Protein AF-A0A6J4PI51-F1 (afdb_monomer_lite)

Sequence (178 aa):
MARLSSYVGDYAALYEYEEKFLESIEPTSKLRASFAKELSQFPIDGYQPESPLKTIASIAGSQQVIMINEEHRTPFHRSFTKRLLPILYKKGFRYLALESLNETDTELNSRKYPLQKSGTYSADPVFGDLIRTALKIGFKVVPYDSGDPNCQPKLDNPMFCPNERERGQAQNIYDRIL

Secondary structure (DSSP, 8-state):
---EE-SSS-HHHHHHHHHHHHHHHS---THHHHHTTGGGS-TTTT--EE-HHHHHHHHGGG-S-------TT-HHHHHHHHHHHHHHHHTT--EEEETTB-TT-TTHHHH-S--GGGBTTTTSHHHHHHHHHHHHHTPEEEE-----TT---BTTBTTHHHHHHHHHHHHHHHHHH-

pLDDT: mean 83.45, std 17.83, range [37.28, 98.75]

Structure (mmCIF, N/CA/C/O backbone):
data_AF-A0A6J4PI51-F1
#
_entry.id   AF-A0A6J4PI51-F1
#
loop_
_atom_site.group_PDB
_atom_site.id
_atom_site.type_symbol
_atom_site.label_atom_id
_atom_site.label_alt_id
_atom_site.label_comp_id
_atom_site.label_asym_id
_atom_site.label_entity_id
_atom_site.label_seq_id
_atom_site.pdbx_PDB_ins_code
_atom_site.Cartn_x
_atom_site.Cartn_y
_atom_site.Cartn_z
_atom_site.occupancy
_atom_site.B_iso_or_equiv
_atom_site.auth_seq_id
_atom_site.auth_comp_id
_atom_site.auth_asym_id
_atom_site.auth_atom_id
_atom_site.pdbx_PDB_model_num
ATOM 1 N N . MET A 1 1 ? -26.851 8.009 14.618 1.00 42.38 1 MET A N 1
ATOM 2 C CA . MET A 1 1 ? -25.614 8.644 15.120 1.00 42.38 1 MET A CA 1
ATOM 3 C C . MET A 1 1 ? -24.565 8.506 14.027 1.00 42.38 1 MET A C 1
ATOM 5 O O . MET A 1 1 ? -24.238 7.377 13.680 1.00 42.38 1 MET A O 1
ATOM 9 N N . ALA A 1 2 ? -24.155 9.609 13.399 1.00 37.28 2 ALA A N 1
ATOM 10 C CA . ALA A 1 2 ? -23.191 9.594 12.300 1.00 37.28 2 ALA A CA 1
ATOM 11 C C . ALA A 1 2 ? -21.759 9.579 12.866 1.00 37.28 2 ALA A C 1
ATOM 13 O O . ALA A 1 2 ? -21.500 10.179 13.908 1.00 37.28 2 ALA A O 1
ATOM 14 N N . ARG A 1 3 ? -20.852 8.828 12.235 1.00 40.88 3 ARG A N 1
ATOM 15 C CA . ARG A 1 3 ? -19.474 8.608 12.705 1.00 40.88 3 ARG A CA 1
ATOM 16 C C . ARG A 1 3 ? -18.501 9.191 11.690 1.00 40.88 3 ARG A C 1
ATOM 18 O O . ARG A 1 3 ? -18.620 8.899 10.503 1.00 40.88 3 ARG A O 1
ATOM 25 N N . LEU A 1 4 ? -17.552 9.996 12.160 1.00 39.56 4 LEU A N 1
ATOM 26 C CA . LEU A 1 4 ? -16.494 10.582 11.342 1.00 39.56 4 LEU A CA 1
ATOM 27 C C . LEU A 1 4 ? -15.220 9.749 11.532 1.00 39.56 4 LEU A C 1
ATOM 29 O O . LEU A 1 4 ? -14.802 9.504 12.663 1.00 39.56 4 LEU A O 1
ATOM 33 N N . SER A 1 5 ? -14.617 9.287 10.437 1.00 45.62 5 SER A N 1
ATOM 34 C CA . SER A 1 5 ? -13.365 8.520 10.477 1.00 45.62 5 SER A CA 1
ATOM 35 C C . SER A 1 5 ? -12.191 9.459 10.236 1.00 45.62 5 SER A C 1
ATOM 37 O O . SER A 1 5 ? -12.096 10.045 9.163 1.00 45.62 5 SER A O 1
ATOM 39 N N . SER A 1 6 ? -11.303 9.594 11.219 1.00 44.78 6 SER A N 1
ATOM 40 C CA . SER A 1 6 ? -10.146 10.489 11.143 1.00 44.78 6 SER A CA 1
ATOM 41 C C . SER A 1 6 ? -8.840 9.763 11.316 1.00 44.78 6 SER A C 1
ATOM 43 O O . SER A 1 6 ? -8.683 8.981 12.246 1.00 44.78 6 SER A O 1
ATOM 45 N N . TYR A 1 7 ? -7.878 10.082 10.459 1.00 50.47 7 TYR A N 1
ATOM 46 C CA . TYR A 1 7 ? -6.515 9.566 10.527 1.00 50.47 7 TYR A CA 1
ATOM 47 C C . TYR A 1 7 ? -5.634 10.315 11.530 1.00 50.47 7 TYR A C 1
ATOM 49 O O . TYR A 1 7 ? -4.546 9.839 11.857 1.00 50.47 7 TYR A O 1
ATOM 57 N N . VAL A 1 8 ? -6.124 11.428 12.080 1.00 49.62 8 VAL A N 1
ATOM 58 C CA . VAL A 1 8 ? -5.503 12.099 13.215 1.00 49.62 8 VAL A CA 1
ATOM 59 C C . VAL A 1 8 ? -6.312 11.723 14.442 1.00 49.62 8 VAL A C 1
ATOM 61 O O . VAL A 1 8 ? -7.436 12.176 14.628 1.00 49.62 8 VAL A O 1
ATOM 64 N N . GLY A 1 9 ? -5.762 10.814 15.247 1.00 43.41 9 GLY A N 1
ATOM 65 C CA . GLY A 1 9 ? -6.463 10.173 16.367 1.00 43.41 9 GLY A CA 1
ATOM 66 C C . GLY A 1 9 ? -6.940 11.117 17.475 1.00 43.41 9 GLY A C 1
ATOM 67 O O . GLY A 1 9 ? -7.532 10.641 18.437 1.00 43.41 9 GLY A O 1
ATOM 68 N N . ASP A 1 10 ? -6.692 12.413 17.332 1.00 55.28 10 ASP A N 1
ATOM 69 C CA . ASP A 1 10 ? -7.160 13.460 18.214 1.00 55.28 10 ASP A CA 1
ATOM 70 C C . ASP A 1 10 ? -7.295 14.754 17.396 1.00 55.28 10 ASP A C 1
ATOM 72 O O . ASP A 1 10 ? -6.329 15.488 17.205 1.00 55.28 10 ASP A O 1
ATOM 76 N N . TYR A 1 11 ? -8.480 14.997 16.824 1.00 52.47 11 TYR A N 1
ATOM 77 C CA . TYR A 1 11 ? -8.759 16.271 16.156 1.00 52.47 11 TYR A CA 1
ATOM 78 C C . TYR A 1 11 ? -8.686 17.436 17.130 1.00 52.47 11 TYR A C 1
ATOM 80 O O . TYR A 1 11 ? -8.308 18.512 16.702 1.00 52.47 11 TYR A O 1
ATOM 88 N N . ALA A 1 12 ? -9.010 17.236 18.411 1.00 49.28 12 ALA A N 1
ATOM 89 C CA . ALA A 1 12 ? -8.851 18.294 19.394 1.00 49.28 12 ALA A CA 1
ATOM 90 C C . ALA A 1 12 ? -7.369 18.640 19.535 1.00 49.28 12 ALA A C 1
ATOM 92 O O . ALA A 1 12 ? -7.049 19.810 19.481 1.00 49.28 12 ALA A O 1
ATOM 93 N N . ALA A 1 13 ? -6.459 17.663 19.564 1.00 50.88 13 ALA A N 1
ATOM 94 C CA . ALA A 1 13 ? -5.020 17.928 19.547 1.00 50.88 13 ALA A CA 1
ATOM 95 C C . ALA A 1 13 ? -4.489 18.413 18.188 1.00 50.88 13 ALA A C 1
ATOM 97 O O . ALA A 1 13 ? -3.511 19.150 18.171 1.00 50.88 13 ALA A O 1
ATOM 98 N N . LEU A 1 14 ? -5.080 18.020 17.050 1.00 47.81 14 LEU A N 1
ATOM 99 C CA . LEU A 1 14 ? -4.693 18.559 15.739 1.00 47.81 14 LEU A CA 1
ATOM 100 C C . LEU A 1 14 ? -5.130 20.011 15.603 1.00 47.81 14 LEU A C 1
ATOM 102 O O . LEU A 1 14 ? -4.336 20.815 15.152 1.00 47.81 14 LEU A O 1
ATOM 106 N N . TYR A 1 15 ? -6.354 20.336 16.009 1.00 56.25 15 TYR A N 1
ATOM 107 C CA . TYR A 1 15 ? -6.845 21.702 16.055 1.00 56.25 15 TYR A CA 1
ATOM 108 C C . TYR A 1 15 ? -6.180 22.485 17.174 1.00 56.25 15 TYR A C 1
ATOM 110 O O . TYR A 1 15 ? -5.928 23.645 16.969 1.00 56.25 15 TYR A O 1
ATOM 118 N N . GLU A 1 16 ? -5.799 21.895 18.306 1.00 53.22 16 GLU A N 1
ATOM 119 C CA . GLU A 1 16 ? -4.997 22.567 19.335 1.00 53.22 16 GLU A CA 1
ATOM 120 C C . GLU A 1 16 ? -3.562 22.782 18.840 1.00 53.22 16 GLU A C 1
ATOM 122 O O . GLU A 1 16 ? -2.939 23.782 19.166 1.00 53.22 16 GLU A O 1
ATOM 127 N N . TYR A 1 17 ? -3.021 21.868 18.030 1.00 52.19 17 TYR A N 1
ATOM 128 C CA . TYR A 1 17 ? -1.734 22.039 17.363 1.00 52.19 17 TYR A CA 1
ATOM 129 C C . TYR A 1 17 ? -1.822 23.069 16.243 1.00 52.19 17 TYR A C 1
ATOM 131 O O . TYR A 1 17 ? -0.934 23.895 16.148 1.00 52.19 17 TYR A O 1
ATOM 139 N N . GLU A 1 18 ? -2.871 23.047 15.424 1.00 54.59 18 GLU A N 1
ATOM 140 C CA . GLU A 1 18 ? -3.156 24.026 14.379 1.00 54.59 18 GLU A CA 1
ATOM 141 C C . GLU A 1 18 ? -3.475 25.382 15.006 1.00 54.59 18 GLU A C 1
ATOM 143 O O . GLU A 1 18 ? -2.971 26.379 14.529 1.00 54.59 18 GLU A O 1
ATOM 148 N N . GLU A 1 19 ? -4.190 25.443 16.127 1.00 54.66 19 GLU A N 1
ATOM 149 C CA . GLU A 1 19 ? -4.425 26.657 16.906 1.00 54.66 19 GLU A CA 1
ATOM 150 C C . GLU A 1 19 ? -3.122 27.154 17.517 1.00 54.66 19 GLU A C 1
ATOM 152 O O . GLU A 1 19 ? -2.806 28.314 17.313 1.00 54.66 19 GLU A O 1
ATOM 157 N N . LYS A 1 20 ? -2.303 26.312 18.161 1.00 55.97 20 LYS A N 1
ATOM 158 C CA . LYS A 1 20 ? -0.974 26.708 18.672 1.00 55.97 20 LYS A CA 1
ATOM 159 C C . LYS A 1 20 ? -0.018 27.119 17.556 1.00 55.97 20 LYS A C 1
ATOM 161 O O . LYS A 1 20 ? 0.789 28.028 17.731 1.00 55.97 20 LYS A O 1
ATOM 166 N N . PHE A 1 21 ? -0.087 26.439 16.416 1.00 56.62 21 PHE A N 1
ATOM 167 C CA . PHE A 1 21 ? 0.684 26.736 15.220 1.00 56.62 21 PHE A CA 1
ATOM 168 C C . PHE A 1 21 ? 0.233 28.089 14.681 1.00 56.62 21 PHE A C 1
ATOM 170 O O . PHE A 1 21 ? 1.050 28.991 14.663 1.00 56.62 21 PHE A O 1
ATOM 177 N N . LEU A 1 22 ? -1.051 28.298 14.388 1.00 52.78 22 LEU A N 1
ATOM 178 C CA . LEU A 1 22 ? -1.631 29.566 13.929 1.00 52.78 22 LEU A CA 1
ATOM 179 C C . LEU A 1 22 ? -1.427 30.717 14.932 1.00 52.78 22 LEU A C 1
ATOM 181 O O . 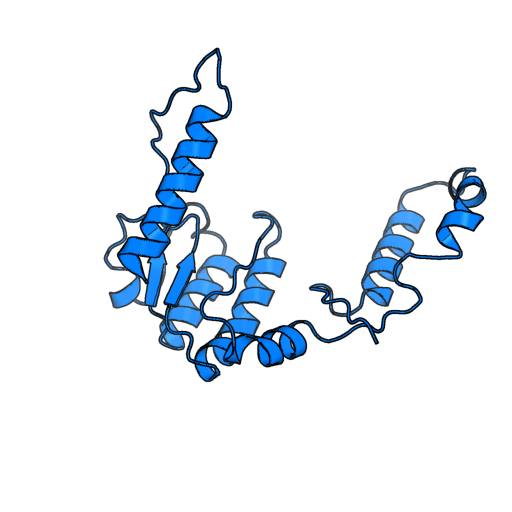LEU A 1 22 ? -1.108 31.828 14.514 1.00 52.78 22 LEU A O 1
ATOM 185 N N . GLU A 1 23 ? -1.523 30.460 16.240 1.00 58.69 23 GLU A N 1
ATOM 186 C CA . GLU A 1 23 ? -1.185 31.403 17.320 1.00 58.69 23 GLU A CA 1
ATOM 187 C C . GLU A 1 23 ? 0.285 31.828 17.273 1.00 58.69 23 GLU A C 1
ATOM 189 O O . GLU A 1 23 ? 0.613 32.956 17.637 1.00 58.69 23 GLU A O 1
ATOM 194 N N . SER A 1 24 ? 1.173 30.945 16.809 1.00 58.22 24 SER A N 1
ATOM 195 C CA . SER A 1 24 ? 2.604 31.224 16.680 1.00 58.22 24 SER A CA 1
ATOM 196 C C . SER A 1 24 ? 2.997 31.955 15.389 1.00 58.22 24 SER A C 1
ATOM 198 O O . SER A 1 24 ? 4.135 32.421 15.312 1.00 58.22 24 SER A O 1
ATOM 200 N N . ILE A 1 25 ? 2.100 32.081 14.392 1.00 55.00 25 ILE A N 1
ATOM 201 C CA . ILE A 1 25 ? 2.443 32.642 13.063 1.00 55.00 25 ILE A CA 1
ATOM 202 C C . ILE A 1 25 ? 1.633 33.863 12.618 1.00 55.00 25 ILE A C 1
ATOM 204 O O . ILE A 1 25 ? 2.093 34.519 11.689 1.00 55.00 25 ILE A O 1
ATOM 208 N N . GLU A 1 26 ? 0.503 34.236 13.230 1.00 54.25 26 GLU A N 1
ATOM 209 C CA . GLU A 1 26 ? -0.280 35.388 12.734 1.00 54.25 26 GLU A CA 1
ATOM 210 C C . GLU A 1 26 ? -0.726 36.384 13.828 1.00 54.25 26 GLU A C 1
ATOM 212 O O . GLU A 1 26 ? -1.183 35.990 14.905 1.00 54.25 26 GLU A O 1
ATOM 217 N N . PRO A 1 27 ? -0.645 37.705 13.555 1.00 51.34 27 PRO A N 1
ATOM 218 C CA . PRO A 1 27 ? -1.129 38.742 14.452 1.00 51.34 27 PRO A CA 1
ATOM 219 C C . PRO A 1 27 ? -2.657 38.678 14.533 1.00 51.34 27 PRO A C 1
ATOM 221 O O . PRO A 1 27 ? -3.350 38.711 13.516 1.00 51.34 27 PRO A O 1
ATOM 224 N N . THR A 1 28 ? -3.190 38.659 15.757 1.00 54.16 28 THR A N 1
ATOM 225 C CA . THR A 1 28 ? -4.614 38.835 16.086 1.00 54.16 28 THR A CA 1
ATOM 226 C C . THR A 1 28 ? -5.226 40.001 15.302 1.00 54.16 28 THR A C 1
ATOM 228 O O . THR A 1 28 ? -5.175 41.151 15.736 1.00 54.16 28 THR A O 1
ATOM 231 N N . SER A 1 29 ? -5.797 39.739 14.128 1.00 51.81 29 SER A N 1
ATOM 232 C CA . SER A 1 29 ? -6.336 40.784 13.264 1.00 51.81 29 SER A CA 1
ATOM 233 C C . SER A 1 29 ? -7.571 40.271 12.531 1.00 51.81 29 SER A C 1
ATOM 235 O O . SER A 1 29 ? -7.508 39.282 11.820 1.00 51.81 29 SER A O 1
ATOM 237 N N . LYS A 1 30 ? -8.710 40.931 12.784 1.00 53.16 30 LYS A N 1
ATOM 238 C CA . LYS A 1 30 ? -9.989 41.017 12.036 1.00 53.16 30 LYS A CA 1
ATOM 239 C C . LYS A 1 30 ? -10.627 39.752 11.412 1.00 53.16 30 LYS A C 1
ATOM 241 O O . LYS A 1 30 ? -11.83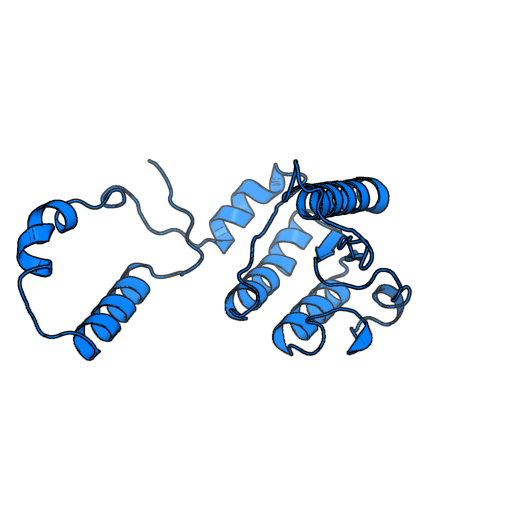7 39.617 11.554 1.00 53.16 30 LYS A O 1
ATOM 246 N N . LEU A 1 31 ? -9.881 38.829 10.804 1.00 55.34 31 LEU A N 1
ATOM 247 C CA . LEU A 1 31 ? -10.351 37.551 10.256 1.00 55.34 31 LEU A CA 1
ATOM 248 C C . LEU A 1 31 ? -11.050 36.674 11.306 1.00 55.34 31 LEU A C 1
ATOM 250 O O . LEU A 1 31 ? -12.177 36.236 11.097 1.00 55.34 31 LEU A O 1
ATOM 254 N N . ARG A 1 32 ? -10.438 36.449 12.477 1.00 53.66 32 ARG A N 1
ATOM 255 C CA . ARG A 1 32 ? -11.053 35.594 13.517 1.00 53.66 32 ARG A CA 1
ATOM 256 C C . ARG A 1 32 ? -12.391 36.170 14.007 1.00 53.66 32 ARG A C 1
ATOM 258 O O . ARG A 1 32 ? -13.326 35.422 14.262 1.00 53.66 32 ARG A O 1
ATOM 265 N N . ALA A 1 33 ? -12.511 37.501 14.064 1.00 60.16 33 ALA A N 1
ATOM 266 C CA . ALA A 1 33 ? -13.754 38.187 14.421 1.00 60.16 33 ALA A CA 1
ATOM 267 C C . ALA A 1 33 ? -14.809 38.131 13.301 1.00 60.16 33 ALA A C 1
ATOM 269 O O . ALA A 1 33 ? -15.993 37.991 13.598 1.00 60.16 33 ALA A O 1
ATOM 270 N N . SER A 1 34 ? -14.402 38.198 12.026 1.00 60.84 34 SER A N 1
ATOM 271 C CA . SER A 1 34 ? -15.329 38.098 10.890 1.00 60.84 34 SER A CA 1
ATOM 272 C C . SER A 1 34 ? -15.887 36.688 10.693 1.00 60.84 34 SER A C 1
ATOM 274 O O . SER A 1 34 ? -17.014 36.555 10.227 1.00 60.84 34 SER A O 1
ATOM 276 N N . PHE A 1 35 ? -15.143 35.653 11.095 1.00 61.78 35 PHE A N 1
ATOM 277 C CA . PHE A 1 35 ? -15.547 34.246 10.971 1.00 61.78 35 PHE A CA 1
ATOM 278 C C . PHE A 1 35 ? -16.041 33.614 12.281 1.00 61.78 35 PHE A C 1
ATOM 280 O O . PHE A 1 35 ? -16.456 32.461 12.277 1.00 61.78 35 PHE A O 1
ATOM 287 N N . ALA A 1 36 ? -16.076 34.352 13.398 1.00 60.44 36 ALA A N 1
ATOM 288 C CA . ALA A 1 36 ? -16.447 33.823 14.718 1.00 60.44 36 ALA A CA 1
ATOM 289 C C . ALA A 1 36 ? -17.810 33.102 14.746 1.00 60.44 36 ALA A C 1
ATOM 291 O O . ALA A 1 36 ? -17.996 32.165 15.514 1.00 60.44 36 ALA A O 1
ATOM 292 N N . LYS A 1 37 ? -18.761 33.515 13.896 1.00 57.19 37 LYS A N 1
ATOM 293 C CA . LYS A 1 37 ? -20.078 32.874 13.780 1.00 57.19 37 LYS A CA 1
ATOM 294 C C . LYS A 1 37 ? -20.034 31.566 12.976 1.00 57.19 37 LYS A C 1
ATOM 296 O O . LYS A 1 37 ? -20.679 30.607 13.381 1.00 57.19 37 LYS A O 1
ATOM 301 N N . GLU A 1 38 ? -19.254 31.495 11.898 1.00 58.12 38 GLU A N 1
ATOM 302 C CA . GLU A 1 38 ? -19.021 30.248 11.141 1.00 58.12 38 GLU A CA 1
ATOM 303 C C . GLU A 1 38 ? -18.157 29.251 11.927 1.00 58.12 38 GLU A C 1
ATOM 305 O O . GLU A 1 38 ? -18.379 28.052 11.842 1.00 58.12 38 GLU A O 1
ATOM 310 N N . LEU A 1 39 ? -17.246 29.743 12.771 1.00 57.28 39 LEU A N 1
ATOM 311 C CA . LEU A 1 39 ? -16.457 28.932 13.706 1.00 57.28 39 LEU A CA 1
ATOM 312 C C . LEU A 1 39 ? -17.236 28.533 14.974 1.00 57.28 39 LEU A C 1
ATOM 314 O O . LEU A 1 39 ? -16.731 27.763 15.780 1.00 57.28 39 LEU A O 1
ATOM 318 N N . SER A 1 40 ? -18.443 29.070 15.197 1.00 60.47 40 SER A N 1
ATOM 319 C CA . SER A 1 40 ? -19.268 28.714 16.367 1.00 60.47 40 SER A CA 1
ATOM 320 C C . SER A 1 40 ? -20.129 27.468 16.155 1.00 60.47 40 SER A C 1
ATOM 322 O O . SER A 1 40 ? -20.673 26.934 17.119 1.00 60.47 40 SER A O 1
ATOM 324 N N . GLN A 1 41 ? -20.266 27.029 14.901 1.00 63.53 41 GLN A N 1
ATOM 325 C CA . GLN A 1 41 ? -20.937 25.793 14.521 1.00 63.53 41 GLN A CA 1
ATOM 326 C C . GLN A 1 41 ? -20.115 25.105 13.443 1.00 63.53 41 GLN A C 1
ATOM 328 O O . GLN A 1 41 ? -20.206 25.451 12.263 1.00 63.53 41 GLN A O 1
ATOM 333 N N . PHE A 1 42 ? -19.319 24.118 13.834 1.00 65.06 42 PHE A N 1
ATOM 334 C CA . PHE A 1 42 ? -18.618 23.309 12.857 1.00 65.06 42 PHE A CA 1
ATOM 335 C C . PHE A 1 42 ? -19.554 22.223 12.315 1.00 65.06 42 PHE A C 1
ATOM 337 O O . PHE A 1 42 ? -20.336 21.633 13.067 1.00 65.06 42 PHE A O 1
ATOM 344 N N . PRO A 1 43 ? -19.426 21.848 11.028 1.00 68.44 43 PRO A N 1
ATOM 345 C CA . PRO A 1 43 ? -20.155 20.718 10.440 1.00 68.44 43 PRO A CA 1
ATOM 346 C C . PRO A 1 43 ? -19.980 19.380 11.186 1.00 68.44 43 PRO A C 1
ATOM 348 O O . PRO A 1 43 ? -20.666 18.404 10.879 1.00 68.44 43 PRO A O 1
ATOM 351 N N . ILE A 1 44 ? -19.052 19.326 12.148 1.00 70.19 44 ILE A N 1
ATOM 352 C CA . ILE A 1 44 ? -18.680 18.149 12.927 1.00 70.19 44 ILE A CA 1
ATOM 353 C C . ILE A 1 44 ? -19.138 18.188 14.395 1.00 70.19 44 ILE A C 1
ATOM 355 O O . ILE A 1 44 ? -18.930 17.199 15.088 1.00 70.19 44 ILE A O 1
ATOM 359 N N . ASP A 1 45 ? -19.803 19.245 14.874 1.00 74.75 45 ASP A N 1
ATOM 360 C CA . ASP A 1 45 ? -20.144 19.406 16.306 1.00 74.75 45 ASP A CA 1
ATOM 361 C C . ASP A 1 45 ? -21.048 18.289 16.870 1.00 74.75 45 ASP A C 1
ATOM 363 O O . ASP A 1 45 ? -21.071 18.028 18.071 1.00 74.75 45 ASP A O 1
ATOM 367 N N . GLY A 1 46 ? -21.786 17.585 16.004 1.00 79.38 46 GLY A N 1
ATOM 368 C CA . GLY A 1 46 ? -22.604 16.418 16.364 1.00 79.38 46 GLY A CA 1
ATOM 369 C C . GLY A 1 46 ? -21.888 15.064 16.267 1.00 79.38 46 GLY A C 1
ATOM 370 O O . GLY A 1 46 ? -22.521 14.023 16.466 1.00 79.38 46 GLY A O 1
ATOM 371 N N . TYR A 1 47 ? -20.603 15.051 15.917 1.00 78.75 47 TYR A N 1
ATOM 372 C CA . TYR A 1 47 ? -19.815 13.842 15.704 1.00 78.75 47 TYR A CA 1
ATOM 373 C C . TYR A 1 47 ? -18.887 13.587 16.886 1.00 78.75 47 TYR A C 1
ATOM 375 O O . TYR A 1 47 ? -18.390 14.500 17.535 1.00 78.75 47 TYR A O 1
ATOM 383 N N . GLN A 1 48 ? -18.641 12.309 17.158 1.00 78.06 48 GLN A N 1
ATOM 384 C CA . GLN A 1 48 ? -17.665 11.884 18.155 1.00 78.06 48 GLN A CA 1
ATOM 385 C C . GLN A 1 48 ? -16.458 11.282 17.436 1.00 78.06 48 GLN A C 1
ATOM 387 O O . GLN A 1 48 ? -16.658 10.493 16.502 1.00 78.06 48 GLN A O 1
ATOM 392 N N . PRO A 1 49 ? -15.222 11.628 17.838 1.00 77.75 49 PRO A N 1
ATOM 393 C CA . PRO A 1 49 ? -14.037 11.024 17.257 1.00 77.75 49 PRO A CA 1
ATOM 394 C C . PRO A 1 49 ? -14.028 9.522 17.556 1.00 77.75 49 PRO A C 1
ATOM 396 O O . PRO A 1 49 ? -14.220 9.087 18.692 1.00 77.75 49 PRO A O 1
ATOM 399 N N . GLU A 1 50 ? -13.782 8.714 16.529 1.00 80.25 50 GLU A N 1
ATOM 400 C CA . GLU A 1 50 ? -13.584 7.275 16.672 1.00 80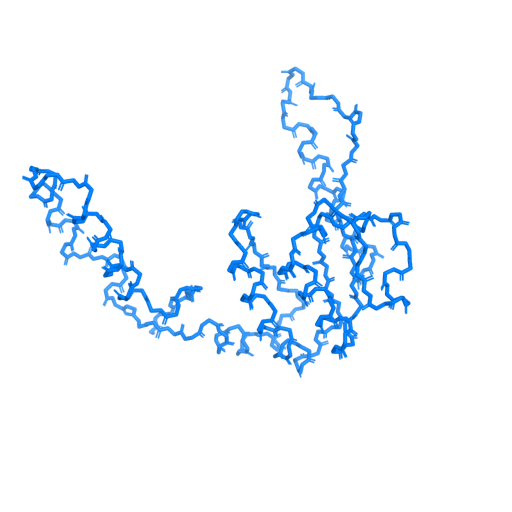.25 50 GLU A CA 1
ATOM 401 C C . GLU A 1 50 ? -12.201 6.886 16.152 1.00 80.25 50 GLU A C 1
ATOM 403 O O . GLU A 1 50 ? -11.668 7.478 15.214 1.00 80.25 50 GLU A O 1
ATOM 408 N N . SER A 1 51 ? -11.605 5.863 16.767 1.00 86.19 51 SER A N 1
ATOM 409 C CA . SER A 1 51 ? -10.316 5.351 16.318 1.00 86.19 51 SER A CA 1
ATOM 410 C C . SER A 1 51 ? -10.424 4.839 14.874 1.00 86.19 51 SER A C 1
ATOM 412 O O . SER A 1 51 ? -11.146 3.865 14.644 1.00 86.19 51 SER A O 1
ATOM 414 N N . PRO A 1 52 ? -9.638 5.375 13.923 1.00 87.25 52 PRO A N 1
ATOM 415 C CA . PRO A 1 52 ? -9.682 4.938 12.526 1.00 87.25 52 PRO A CA 1
ATOM 416 C C . PRO A 1 52 ? -9.344 3.454 12.381 1.00 87.25 52 PRO A C 1
ATOM 418 O O . PRO A 1 52 ? -9.927 2.754 11.559 1.00 87.25 52 PRO A O 1
ATOM 421 N N . LEU A 1 53 ? -8.444 2.937 13.226 1.00 90.44 53 LEU A N 1
ATOM 422 C CA . LEU A 1 53 ? -8.102 1.516 13.243 1.00 90.44 53 LEU A CA 1
ATOM 423 C C . LEU A 1 53 ? -9.308 0.652 13.625 1.00 90.44 53 LEU A C 1
ATOM 425 O O . LEU A 1 53 ? -9.513 -0.393 13.014 1.00 90.44 53 LEU A O 1
ATOM 429 N N . LYS A 1 54 ? -10.106 1.077 14.616 1.00 90.19 54 LYS A N 1
ATOM 430 C CA . LYS A 1 54 ? -11.318 0.350 15.028 1.00 90.19 54 LYS A CA 1
ATOM 431 C C . LYS A 1 54 ? -12.387 0.416 13.943 1.00 90.19 54 LYS A C 1
ATOM 433 O O . LYS A 1 54 ? -12.975 -0.615 13.627 1.00 90.19 54 LYS A O 1
ATOM 438 N N . THR A 1 55 ? -12.595 1.590 13.352 1.00 92.38 55 THR A N 1
ATOM 439 C CA . THR A 1 55 ? -13.604 1.784 12.307 1.00 92.38 55 THR A CA 1
ATOM 440 C C . THR A 1 55 ? -13.278 0.982 11.053 1.00 92.38 55 THR A C 1
ATOM 442 O O . THR A 1 55 ? -14.124 0.253 10.550 1.00 92.38 55 THR A O 1
ATOM 445 N N . ILE A 1 56 ? -12.028 1.015 10.586 1.00 94.44 56 ILE A N 1
ATOM 446 C CA . ILE A 1 56 ? -11.615 0.204 9.436 1.00 94.44 56 ILE A CA 1
ATOM 447 C C . ILE A 1 56 ? -11.706 -1.289 9.777 1.00 94.44 56 ILE A C 1
ATOM 449 O O . ILE A 1 56 ? -12.199 -2.071 8.970 1.00 94.44 56 ILE A O 1
ATOM 453 N N . ALA A 1 57 ? -11.316 -1.707 10.988 1.00 94.38 57 ALA A N 1
ATOM 454 C CA . ALA A 1 57 ? -11.435 -3.104 11.411 1.00 94.38 57 ALA A CA 1
ATOM 455 C C . ALA A 1 57 ? -12.883 -3.622 11.424 1.00 94.38 57 ALA A C 1
ATOM 457 O O . ALA A 1 57 ? -13.100 -4.813 11.174 1.00 94.38 57 ALA A O 1
ATOM 458 N N . SER A 1 58 ? -13.858 -2.771 11.763 1.00 94.44 58 SER A N 1
ATOM 459 C CA . SER A 1 58 ? -15.265 -3.172 11.842 1.00 94.44 58 SER A CA 1
ATOM 460 C C . SER A 1 58 ? -15.867 -3.376 10.455 1.00 94.44 58 SER A C 1
ATOM 462 O O . SER A 1 58 ? -16.552 -4.375 10.247 1.00 94.44 58 SER A O 1
ATOM 464 N N . ILE A 1 59 ? -15.536 -2.509 9.494 1.00 94.00 59 ILE A N 1
ATOM 465 C CA . ILE A 1 59 ? -16.047 -2.610 8.121 1.00 94.00 59 ILE A CA 1
ATOM 466 C C . ILE A 1 59 ? -15.250 -3.592 7.255 1.00 94.00 59 ILE A C 1
ATOM 468 O O . ILE A 1 59 ? -15.803 -4.157 6.320 1.00 94.00 59 ILE A O 1
ATOM 472 N N . ALA A 1 60 ? -13.975 -3.853 7.569 1.00 96.19 60 ALA A N 1
ATOM 473 C CA . ALA A 1 60 ? -13.083 -4.642 6.714 1.00 96.19 60 ALA A CA 1
ATOM 474 C C . ALA A 1 60 ? -13.596 -6.056 6.396 1.00 96.19 60 ALA A C 1
ATOM 476 O O . ALA A 1 60 ? -13.294 -6.582 5.335 1.00 96.19 60 ALA A O 1
ATOM 477 N N . GLY A 1 61 ? -14.378 -6.672 7.288 1.00 92.44 61 GLY A N 1
ATOM 478 C CA . GLY A 1 61 ? -14.910 -8.021 7.063 1.00 92.44 61 GLY A CA 1
ATOM 479 C C . GLY A 1 61 ? -15.952 -8.118 5.943 1.00 92.44 61 GLY A C 1
ATOM 480 O O . GLY A 1 61 ? -16.207 -9.219 5.468 1.00 92.44 61 GLY A O 1
ATOM 481 N N . SER A 1 6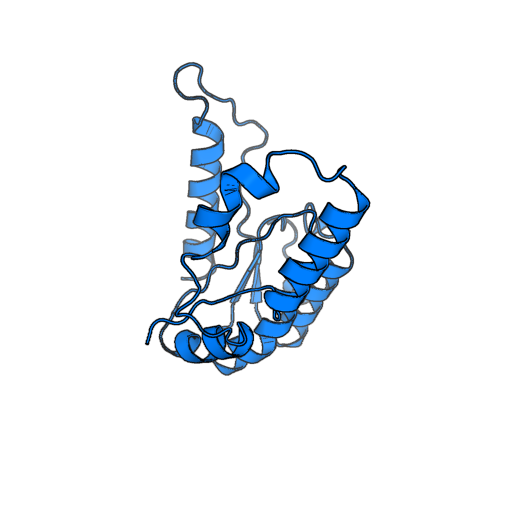2 ? -16.551 -6.998 5.526 1.00 95.38 62 SER A N 1
ATOM 482 C CA . SER A 1 62 ? -17.546 -6.950 4.448 1.00 95.38 62 SER A CA 1
ATOM 483 C C . SER A 1 62 ? -17.016 -6.296 3.170 1.00 95.38 62 SER A C 1
ATOM 485 O O . SER A 1 62 ? -17.804 -6.024 2.270 1.00 95.38 62 SER A O 1
ATOM 487 N N . GLN A 1 63 ? -15.720 -5.980 3.106 1.00 96.50 63 GLN A N 1
ATOM 488 C CA . GLN A 1 63 ? -15.102 -5.321 1.957 1.00 96.50 63 GLN A CA 1
ATOM 489 C C . GLN A 1 63 ? -14.091 -6.255 1.304 1.00 96.50 63 GLN A C 1
ATOM 491 O O . GLN A 1 63 ? -13.278 -6.872 1.985 1.00 96.50 63 GLN A O 1
ATOM 496 N N . GLN A 1 64 ? -14.115 -6.327 -0.025 1.00 94.44 64 GLN A N 1
ATOM 497 C CA . GLN A 1 64 ? -13.106 -7.067 -0.789 1.00 94.44 64 GLN A CA 1
ATOM 498 C C . GLN A 1 64 ? -11.839 -6.231 -1.006 1.00 94.44 64 GLN A C 1
ATOM 500 O O . GLN A 1 64 ? -10.737 -6.770 -1.057 1.00 94.44 64 GLN A O 1
ATOM 505 N N . VAL A 1 65 ? -11.997 -4.908 -1.105 1.00 95.75 65 VAL A N 1
ATOM 506 C CA . VAL A 1 65 ? -10.923 -3.952 -1.383 1.00 95.75 65 VAL A CA 1
ATOM 507 C C . VAL A 1 65 ? -11.038 -2.777 -0.415 1.00 95.75 65 VAL A C 1
ATOM 509 O O . VAL A 1 65 ? -12.130 -2.268 -0.171 1.00 95.75 65 VAL A O 1
ATOM 512 N N . ILE A 1 66 ? -9.903 -2.341 0.132 1.00 96.12 66 ILE A N 1
ATOM 513 C CA . ILE A 1 66 ? -9.781 -1.107 0.913 1.00 96.12 66 ILE A CA 1
ATOM 514 C C . ILE A 1 66 ? -8.662 -0.289 0.278 1.00 96.12 66 ILE A C 1
ATOM 516 O O . ILE A 1 66 ? -7.521 -0.744 0.227 1.00 96.12 66 ILE A O 1
ATOM 520 N N . MET A 1 67 ? -8.993 0.911 -0.193 1.00 95.56 67 MET A N 1
ATOM 521 C CA . MET A 1 67 ? -8.030 1.854 -0.758 1.00 95.56 67 MET A CA 1
ATOM 522 C C . MET A 1 67 ? -7.646 2.886 0.303 1.00 95.56 67 MET A C 1
ATOM 524 O O . MET A 1 67 ? -8.514 3.445 0.973 1.00 95.56 67 MET A O 1
ATOM 528 N N . ILE A 1 68 ? -6.346 3.120 0.474 1.00 94.31 68 ILE A N 1
ATOM 529 C CA . ILE A 1 68 ? -5.805 4.115 1.405 1.00 94.31 68 ILE A CA 1
ATOM 530 C C . ILE A 1 68 ? -4.993 5.098 0.576 1.00 94.31 68 ILE A C 1
ATOM 532 O O . ILE A 1 68 ? -3.990 4.709 -0.016 1.00 94.31 68 ILE A O 1
ATOM 536 N N . ASN A 1 69 ? -5.437 6.350 0.536 1.00 92.81 69 ASN A N 1
ATOM 537 C CA . ASN A 1 69 ? -4.706 7.412 -0.140 1.00 92.81 69 ASN A CA 1
ATOM 538 C C . ASN A 1 69 ? -3.585 7.952 0.765 1.00 92.81 69 ASN A C 1
ATOM 540 O O . ASN A 1 69 ? -3.728 7.969 1.992 1.00 92.81 69 ASN A O 1
ATOM 544 N N . GLU A 1 70 ? -2.486 8.411 0.173 1.00 89.62 70 GLU A N 1
ATOM 545 C CA . GLU A 1 70 ? -1.384 9.052 0.886 1.00 89.62 70 GLU A CA 1
ATOM 546 C C . GLU A 1 70 ? -0.939 10.336 0.185 1.00 89.62 70 GLU A C 1
ATOM 548 O O . GLU A 1 70 ? -0.880 10.425 -1.035 1.00 89.62 70 GLU A O 1
ATOM 553 N N . GLU A 1 71 ? -0.547 11.332 0.972 1.00 90.69 71 GLU A N 1
ATOM 554 C CA . GLU A 1 71 ? 0.343 12.385 0.485 1.00 90.69 71 GLU A CA 1
ATOM 555 C C . GLU A 1 71 ? 1.795 11.884 0.598 1.00 90.69 71 GLU A C 1
ATOM 557 O O . GLU A 1 71 ? 2.230 11.473 1.680 1.00 90.69 71 GLU A O 1
ATOM 562 N N . HIS A 1 72 ? 2.538 11.882 -0.516 1.00 86.75 72 HIS A N 1
ATOM 563 C CA . HIS A 1 72 ? 3.818 11.168 -0.624 1.00 86.75 72 HIS A CA 1
ATOM 564 C C . HIS A 1 72 ? 4.969 11.736 0.223 1.00 86.75 72 HIS A C 1
ATOM 566 O O . HIS A 1 72 ? 5.963 11.032 0.440 1.00 86.75 72 HIS A O 1
ATOM 572 N N . ARG A 1 73 ? 4.861 12.981 0.698 1.00 82.19 73 ARG A N 1
ATOM 573 C CA . ARG A 1 73 ? 5.844 13.650 1.568 1.00 82.19 73 ARG A CA 1
ATOM 574 C C . ARG A 1 73 ? 5.497 13.508 3.048 1.00 82.19 73 ARG A C 1
ATOM 576 O O . ARG A 1 73 ? 6.265 13.951 3.897 1.00 82.19 73 ARG A O 1
ATOM 583 N N . THR A 1 74 ? 4.380 12.857 3.365 1.00 86.19 74 THR A N 1
ATOM 584 C CA . THR A 1 74 ? 3.882 12.682 4.726 1.00 86.19 74 THR A CA 1
ATOM 585 C C . THR A 1 74 ? 4.058 11.221 5.167 1.00 86.19 74 THR A C 1
ATOM 587 O O . THR A 1 74 ? 3.128 10.413 5.062 1.00 86.19 74 THR A O 1
ATOM 590 N N . PRO A 1 75 ? 5.232 10.834 5.713 1.00 79.88 75 PRO A N 1
ATOM 591 C CA . PRO A 1 75 ? 5.527 9.441 6.084 1.00 79.88 75 PRO A CA 1
ATOM 592 C C . PRO A 1 75 ? 4.599 8.893 7.181 1.00 79.88 75 PRO A C 1
ATOM 594 O O . PRO A 1 75 ? 4.484 7.679 7.382 1.00 79.88 75 PRO A O 1
ATOM 597 N N . PHE A 1 76 ? 3.895 9.776 7.890 1.00 86.38 76 PHE A N 1
ATOM 598 C CA . PHE A 1 76 ? 2.871 9.404 8.857 1.00 86.38 76 PHE A CA 1
ATOM 599 C C . PHE A 1 76 ? 1.756 8.543 8.235 1.00 86.38 76 PHE A C 1
ATOM 601 O O . PHE A 1 76 ? 1.334 7.567 8.858 1.00 86.38 76 PHE A O 1
ATOM 608 N N . HIS A 1 77 ? 1.344 8.814 6.990 1.00 90.94 77 HIS A N 1
ATOM 609 C CA . HIS A 1 77 ? 0.328 8.011 6.295 1.00 90.94 77 HIS A CA 1
ATOM 610 C C . HIS A 1 77 ? 0.773 6.552 6.124 1.00 90.94 77 HIS A C 1
ATOM 612 O O . HIS A 1 77 ? 0.036 5.620 6.449 1.00 90.94 77 HIS A O 1
ATOM 618 N N . ARG A 1 78 ? 2.034 6.334 5.739 1.00 92.25 78 ARG A N 1
ATOM 619 C CA . ARG A 1 78 ? 2.632 4.994 5.599 1.00 92.25 78 ARG A CA 1
ATOM 620 C C . ARG A 1 78 ? 2.725 4.271 6.939 1.00 92.25 78 ARG A C 1
ATOM 622 O O . ARG A 1 78 ? 2.435 3.077 7.030 1.00 92.25 78 ARG A O 1
ATOM 629 N N . SER A 1 79 ? 3.067 4.998 8.004 1.00 92.50 79 SER A N 1
ATOM 630 C CA . SER A 1 79 ? 3.067 4.464 9.373 1.00 92.50 79 SER A CA 1
ATOM 631 C C . SER A 1 79 ? 1.672 4.032 9.825 1.00 92.50 79 SER A C 1
ATOM 633 O O . SER A 1 79 ? 1.525 2.989 10.467 1.00 92.50 79 SER A O 1
ATOM 635 N N . PHE A 1 80 ? 0.642 4.800 9.471 1.00 94.31 80 PHE A N 1
ATOM 636 C CA . PHE A 1 80 ? -0.745 4.442 9.732 1.00 94.31 80 PHE A CA 1
ATOM 637 C C . PHE A 1 80 ? -1.153 3.166 8.974 1.00 94.31 80 PHE A C 1
ATOM 639 O O . PHE A 1 80 ? -1.621 2.212 9.601 1.00 94.31 80 PHE A O 1
ATOM 646 N N . THR A 1 81 ? -0.882 3.086 7.667 1.00 96.44 81 THR A N 1
ATOM 647 C CA . THR A 1 81 ? -1.142 1.884 6.855 1.00 96.44 81 THR A CA 1
ATOM 648 C C . THR A 1 81 ? -0.435 0.657 7.427 1.00 96.44 81 THR A C 1
ATOM 650 O O . THR A 1 81 ? -1.038 -0.408 7.561 1.00 96.44 81 THR A O 1
ATOM 653 N N . LYS A 1 82 ? 0.813 0.809 7.887 1.00 96.81 82 LYS A N 1
ATOM 654 C CA . LYS A 1 82 ? 1.568 -0.269 8.540 1.00 96.81 82 LYS A CA 1
ATOM 655 C C . LYS A 1 82 ? 0.848 -0.816 9.777 1.00 96.81 82 LYS A C 1
ATOM 657 O O . LYS A 1 82 ? 0.820 -2.028 9.982 1.00 96.81 82 LYS A O 1
ATOM 662 N N . ARG A 1 83 ? 0.230 0.054 10.589 1.00 96.69 83 ARG A N 1
ATOM 663 C CA . ARG A 1 83 ? -0.557 -0.350 11.772 1.00 96.69 83 ARG A CA 1
ATOM 664 C C . ARG A 1 83 ? -1.839 -1.103 11.404 1.00 96.69 83 ARG A C 1
ATOM 666 O O . ARG A 1 83 ? -2.293 -1.921 12.202 1.00 96.69 83 ARG A O 1
ATOM 673 N N . LEU A 1 84 ? -2.403 -0.864 10.220 1.00 97.50 84 LEU A N 1
ATOM 674 C CA . LEU A 1 84 ? -3.570 -1.596 9.721 1.00 97.50 84 LEU A CA 1
ATOM 675 C C . LEU A 1 84 ? -3.234 -3.009 9.237 1.00 97.50 84 LEU A C 1
ATOM 677 O O . LEU A 1 84 ? -4.070 -3.896 9.386 1.00 97.50 84 LEU A O 1
ATOM 681 N N . LEU A 1 85 ? -2.033 -3.254 8.704 1.00 98.44 85 LEU A N 1
ATOM 682 C CA . LEU A 1 85 ? -1.659 -4.551 8.121 1.00 98.44 85 LEU A CA 1
ATOM 683 C C . LEU A 1 85 ? -2.006 -5.778 8.988 1.00 98.44 85 LEU A C 1
ATOM 685 O O . LEU A 1 85 ? -2.683 -6.672 8.478 1.00 98.44 85 LEU A O 1
ATOM 689 N N . PRO A 1 86 ? -1.633 -5.866 10.283 1.00 98.25 86 PRO A N 1
ATOM 690 C CA . PRO A 1 86 ? -1.984 -7.034 11.096 1.00 98.25 86 PRO A CA 1
ATOM 691 C C . PRO A 1 86 ? -3.497 -7.170 11.331 1.00 98.25 86 PRO A C 1
ATOM 693 O O . PRO A 1 86 ? -3.997 -8.284 11.483 1.00 98.25 86 PRO A O 1
ATOM 696 N N . ILE A 1 87 ? -4.235 -6.056 11.361 1.00 97.56 87 ILE A N 1
ATOM 697 C CA . ILE A 1 87 ? -5.696 -6.044 11.508 1.00 97.56 87 ILE A CA 1
ATOM 698 C C . ILE A 1 87 ? -6.338 -6.589 10.229 1.00 97.56 87 ILE A C 1
ATOM 700 O O . ILE A 1 87 ? -7.147 -7.512 10.294 1.00 97.56 87 ILE A O 1
ATOM 704 N N . LEU A 1 88 ? -5.939 -6.061 9.071 1.00 98.38 88 LEU A N 1
ATOM 705 C CA . LEU A 1 88 ? -6.464 -6.464 7.768 1.00 98.38 88 LEU A CA 1
ATOM 706 C C . LEU A 1 88 ? -6.103 -7.917 7.442 1.00 98.38 88 LEU A C 1
ATOM 708 O O . LEU A 1 88 ? -6.951 -8.676 6.979 1.00 98.38 88 LEU A O 1
ATOM 712 N N . TYR A 1 89 ? -4.895 -8.367 7.785 1.00 98.50 89 TYR A N 1
ATOM 713 C CA . TYR A 1 89 ? -4.513 -9.764 7.589 1.00 98.50 89 TYR A CA 1
ATOM 714 C C . TYR A 1 89 ? -5.406 -10.723 8.389 1.00 98.50 89 TYR A C 1
ATOM 716 O O . TYR A 1 89 ? -5.887 -11.726 7.857 1.00 98.50 89 TYR A O 1
ATOM 724 N N . LYS A 1 90 ? -5.719 -10.388 9.650 1.00 97.62 90 LYS A N 1
ATOM 725 C CA . LYS A 1 90 ? -6.679 -11.152 10.471 1.00 97.62 90 LYS A CA 1
ATOM 726 C C . LYS A 1 90 ? -8.095 -11.156 9.886 1.00 97.62 90 LYS A C 1
ATOM 728 O O . LYS A 1 90 ? -8.851 -12.079 10.165 1.00 97.62 90 LYS A O 1
ATOM 733 N N . LYS A 1 91 ? -8.448 -10.153 9.078 1.00 97.62 91 LYS A N 1
ATOM 734 C CA . LYS A 1 91 ? -9.736 -10.048 8.373 1.00 97.62 91 LYS A CA 1
ATOM 735 C C . LYS A 1 91 ? -9.770 -10.767 7.021 1.00 97.62 91 LYS A C 1
ATOM 737 O O . LYS A 1 91 ? -10.811 -10.766 6.386 1.00 97.62 91 LYS A O 1
ATOM 742 N N . GLY A 1 92 ? -8.676 -11.409 6.606 1.00 97.38 92 GLY A N 1
ATOM 743 C CA . GLY A 1 92 ? -8.631 -12.224 5.386 1.00 97.38 92 GLY A CA 1
ATOM 744 C C . GLY A 1 92 ? -7.920 -11.570 4.203 1.00 97.38 92 GLY A C 1
ATOM 745 O O . GLY A 1 92 ? -7.697 -12.240 3.200 1.00 97.38 92 GLY A O 1
ATOM 746 N N . PHE A 1 93 ? -7.475 -10.317 4.322 1.00 98.38 93 PHE A N 1
ATOM 747 C CA . PHE A 1 93 ? -6.692 -9.670 3.269 1.00 98.38 93 PHE A CA 1
ATOM 748 C C . PHE A 1 93 ? -5.327 -10.358 3.129 1.00 98.38 93 PHE A C 1
ATOM 750 O O . PHE A 1 93 ? -4.652 -10.641 4.124 1.00 98.38 93 PHE A O 1
ATOM 757 N N . ARG A 1 94 ? -4.925 -10.660 1.891 1.00 98.12 94 ARG A N 1
ATOM 758 C CA . ARG A 1 94 ? -3.654 -11.347 1.576 1.00 98.12 94 ARG A CA 1
ATOM 759 C C . ARG A 1 94 ? -2.770 -10.595 0.592 1.00 98.12 94 ARG A C 1
ATOM 761 O O . ARG A 1 94 ? -1.598 -10.932 0.465 1.00 98.12 94 ARG A O 1
ATOM 768 N N . TYR A 1 95 ? -3.299 -9.559 -0.044 1.00 98.50 95 TYR A N 1
ATOM 769 C CA . TYR A 1 95 ? -2.588 -8.755 -1.026 1.00 98.50 95 TYR A CA 1
ATOM 770 C C . TYR A 1 95 ? -2.444 -7.327 -0.509 1.00 98.50 95 TYR A C 1
ATOM 772 O O . TYR A 1 95 ? -3.379 -6.782 0.077 1.00 98.50 95 TYR A O 1
ATOM 780 N N . LEU A 1 96 ? -1.263 -6.745 -0.704 1.00 98.44 96 LEU A N 1
ATOM 781 C CA . LEU A 1 96 ? -1.006 -5.324 -0.502 1.00 98.44 96 LEU A CA 1
ATOM 782 C C . LEU A 1 96 ? -0.509 -4.756 -1.831 1.00 98.44 96 LEU A C 1
ATOM 784 O O . LEU A 1 96 ? 0.638 -4.987 -2.210 1.00 98.44 96 LEU A O 1
ATOM 788 N N . ALA A 1 97 ? -1.382 -4.048 -2.539 1.00 98.00 97 ALA A N 1
ATOM 789 C CA . ALA A 1 97 ? -1.015 -3.330 -3.750 1.00 98.00 97 ALA A CA 1
ATOM 790 C C . ALA A 1 97 ? -0.391 -1.982 -3.362 1.00 98.00 97 ALA A C 1
ATOM 792 O O . ALA A 1 97 ? -0.979 -1.256 -2.560 1.00 98.00 97 ALA A O 1
ATOM 793 N N . LEU A 1 98 ? 0.790 -1.655 -3.889 1.00 97.00 98 LEU A N 1
ATOM 794 C CA . LEU A 1 98 ? 1.460 -0.378 -3.626 1.00 97.00 98 LEU A CA 1
ATOM 795 C C . LEU A 1 98 ? 1.803 0.325 -4.937 1.00 97.00 98 LEU A C 1
ATOM 797 O O . LEU A 1 98 ? 2.373 -0.278 -5.851 1.00 97.00 98 LEU A O 1
ATOM 801 N N . GLU A 1 99 ? 1.468 1.611 -4.988 1.00 93.69 99 GLU A N 1
ATOM 802 C CA . GLU A 1 99 ? 1.937 2.531 -6.019 1.00 93.69 99 GLU A CA 1
ATOM 803 C C . GLU A 1 99 ? 3.447 2.752 -5.857 1.00 93.69 99 GLU A C 1
ATOM 805 O O . GLU A 1 99 ? 4.016 2.416 -4.813 1.00 93.69 99 GLU A O 1
ATOM 810 N N . SER A 1 100 ? 4.109 3.336 -6.857 1.00 90.81 100 SER A N 1
ATOM 811 C CA . SER A 1 100 ? 5.548 3.631 -6.867 1.00 90.81 100 SER A CA 1
ATOM 812 C C . SER A 1 100 ? 6.473 2.411 -6.940 1.00 90.81 100 SER A C 1
ATOM 814 O O . SER A 1 100 ? 7.640 2.562 -7.312 1.00 90.81 100 SER A O 1
ATOM 816 N N . LEU A 1 101 ? 5.990 1.195 -6.657 1.00 95.06 101 LEU A N 1
ATOM 817 C CA . LEU A 1 101 ? 6.777 -0.020 -6.858 1.00 95.06 101 LEU A CA 1
ATOM 818 C C . LEU A 1 101 ? 6.961 -0.332 -8.345 1.00 95.06 101 LEU A C 1
ATOM 820 O O . LEU A 1 101 ? 6.008 -0.375 -9.117 1.00 95.06 101 LEU A O 1
ATOM 824 N N . ASN A 1 102 ? 8.204 -0.625 -8.710 1.00 91.81 102 ASN A N 1
ATOM 825 C CA . ASN A 1 102 ? 8.594 -0.980 -10.061 1.00 91.81 102 ASN A CA 1
ATOM 826 C C . ASN A 1 102 ? 8.264 -2.454 -10.335 1.00 91.81 102 ASN A C 1
ATOM 828 O O . ASN A 1 102 ? 8.710 -3.349 -9.614 1.00 91.81 102 ASN A O 1
ATOM 832 N N . GLU A 1 103 ? 7.527 -2.715 -11.411 1.00 91.12 103 GLU A N 1
ATOM 833 C CA . GLU A 1 103 ? 7.171 -4.073 -11.832 1.00 91.12 103 GLU A CA 1
ATOM 834 C C . GLU A 1 103 ? 8.374 -4.942 -12.223 1.00 91.12 103 GLU A C 1
ATOM 836 O O . GLU A 1 103 ? 8.293 -6.167 -12.162 1.00 91.12 103 GLU A O 1
ATOM 841 N N . THR A 1 104 ? 9.511 -4.326 -12.556 1.00 91.25 104 THR A N 1
ATOM 842 C CA . THR A 1 104 ? 10.745 -5.050 -12.896 1.00 91.25 104 THR A CA 1
ATOM 843 C C . THR A 1 104 ? 11.443 -5.681 -11.685 1.00 91.25 104 THR A C 1
ATOM 845 O O . THR A 1 104 ? 12.326 -6.520 -11.867 1.00 91.25 104 THR A O 1
ATOM 848 N N . ASP A 1 105 ? 11.063 -5.344 -10.443 1.00 94.75 105 ASP A N 1
ATOM 849 C CA . ASP A 1 105 ? 11.576 -6.022 -9.243 1.00 94.75 105 ASP A CA 1
ATOM 850 C C . ASP A 1 105 ? 10.775 -7.293 -8.920 1.00 94.75 105 ASP A C 1
ATOM 852 O O . ASP A 1 105 ? 10.053 -7.384 -7.923 1.00 94.75 105 ASP A O 1
ATOM 856 N N . THR A 1 106 ? 10.935 -8.312 -9.766 1.00 94.81 106 THR A N 1
ATOM 857 C CA . THR A 1 106 ? 10.230 -9.603 -9.662 1.00 94.81 106 THR A CA 1
ATOM 858 C C . THR A 1 106 ? 10.554 -10.375 -8.380 1.00 94.81 106 THR A C 1
ATOM 860 O O . THR A 1 106 ? 9.763 -11.201 -7.927 1.00 94.81 106 THR A O 1
ATOM 863 N N . GLU A 1 107 ? 11.690 -10.071 -7.750 1.00 96.88 107 GLU A N 1
ATOM 864 C CA . GLU A 1 107 ? 12.202 -10.777 -6.575 1.00 96.88 107 GLU A CA 1
ATOM 865 C C . GLU A 1 107 ? 11.749 -10.173 -5.239 1.00 96.88 107 GLU A C 1
ATOM 867 O O . GLU A 1 107 ? 12.128 -10.670 -4.180 1.00 96.88 107 GLU A O 1
ATOM 872 N N . LEU A 1 108 ? 10.941 -9.108 -5.225 1.00 97.44 108 LEU A N 1
ATOM 873 C CA . LEU A 1 108 ? 10.547 -8.451 -3.971 1.00 97.44 108 LEU A CA 1
ATOM 874 C C . LEU A 1 108 ? 9.890 -9.428 -2.975 1.00 97.44 108 LEU A C 1
ATOM 876 O O . LEU A 1 108 ? 10.230 -9.462 -1.787 1.00 97.44 108 LEU A O 1
ATOM 880 N N . ASN A 1 109 ? 8.964 -10.255 -3.468 1.00 97.81 109 ASN A N 1
ATOM 881 C CA . ASN A 1 109 ? 8.213 -11.195 -2.637 1.00 97.81 109 ASN A CA 1
ATOM 882 C C . ASN A 1 109 ? 9.038 -12.408 -2.191 1.00 97.81 109 ASN A C 1
ATOM 884 O O . ASN A 1 109 ? 8.729 -12.963 -1.136 1.00 97.81 109 ASN A O 1
ATOM 888 N N . SER A 1 110 ? 10.050 -12.829 -2.955 1.00 97.62 110 SER A N 1
ATOM 889 C CA . SER A 1 110 ? 10.958 -13.928 -2.592 1.00 97.62 110 SER A CA 1
ATOM 890 C C . SER A 1 110 ? 12.018 -13.437 -1.603 1.00 97.62 110 SER A C 1
ATOM 892 O O . SER A 1 110 ? 12.213 -14.044 -0.552 1.00 97.62 110 SER A O 1
ATOM 894 N N . ARG A 1 111 ? 12.620 -12.277 -1.887 1.00 97.62 111 ARG A N 1
ATOM 895 C CA . ARG A 1 111 ? 13.685 -11.644 -1.100 1.00 97.62 111 ARG A CA 1
ATOM 896 C C . ARG A 1 111 ? 13.217 -11.088 0.247 1.00 97.62 111 ARG A C 1
ATOM 898 O O . ARG A 1 111 ? 14.016 -11.002 1.170 1.00 97.62 111 ARG A O 1
ATOM 905 N N . LYS A 1 112 ? 11.933 -10.735 0.389 1.00 97.31 112 LYS A N 1
ATOM 906 C CA . LYS A 1 112 ? 11.309 -10.219 1.631 1.00 97.31 112 LYS A CA 1
ATOM 907 C C . LYS A 1 112 ? 11.777 -8.827 2.090 1.00 97.31 112 LYS A C 1
ATOM 909 O O . LYS A 1 112 ? 11.471 -8.422 3.211 1.00 97.31 112 LYS A O 1
ATOM 914 N N . TYR A 1 113 ? 12.458 -8.063 1.235 1.00 96.00 113 TYR A N 1
ATOM 915 C CA . TYR A 1 113 ? 12.803 -6.662 1.494 1.00 96.00 113 TYR A CA 1
ATOM 916 C C . TYR A 1 113 ? 12.985 -5.854 0.194 1.00 96.00 113 TYR A C 1
ATOM 918 O O . TYR A 1 113 ? 13.457 -6.407 -0.810 1.00 96.00 113 TYR A O 1
ATOM 926 N N . PRO A 1 114 ? 12.637 -4.550 0.205 1.00 96.50 114 PRO A N 1
ATOM 927 C CA . PRO A 1 114 ? 12.859 -3.671 -0.935 1.00 96.50 114 PRO A CA 1
ATOM 928 C C . PRO A 1 114 ? 14.331 -3.258 -1.046 1.00 96.50 114 PRO A C 1
ATOM 930 O O . PRO A 1 114 ? 15.062 -3.182 -0.057 1.00 96.50 114 PRO A O 1
ATOM 933 N N . LEU A 1 115 ? 14.745 -2.973 -2.272 1.00 95.44 115 LEU A N 1
ATOM 934 C CA . LEU A 1 115 ? 15.983 -2.300 -2.645 1.00 95.44 115 LEU A CA 1
ATOM 935 C C . LEU A 1 115 ? 15.655 -0.861 -3.053 1.00 95.44 115 LEU A C 1
ATOM 937 O O . LEU A 1 115 ? 14.507 -0.543 -3.345 1.00 95.44 115 LEU A O 1
ATOM 941 N N . GLN A 1 116 ? 16.666 -0.002 -3.189 1.00 90.25 116 GLN A N 1
ATOM 942 C CA . GLN A 1 116 ? 16.453 1.348 -3.734 1.00 90.25 116 GLN A CA 1
ATOM 943 C C . GLN A 1 116 ? 15.783 1.318 -5.118 1.00 90.25 116 GLN A C 1
ATOM 945 O O . GLN A 1 116 ? 14.935 2.150 -5.410 1.00 90.25 116 GLN A O 1
ATOM 950 N N . LYS A 1 117 ? 16.101 0.309 -5.939 1.00 91.50 117 LYS A N 1
ATOM 951 C CA . LYS A 1 117 ? 15.498 0.111 -7.265 1.00 91.50 117 LYS A CA 1
ATOM 952 C C . LYS A 1 117 ? 14.087 -0.493 -7.256 1.00 91.50 117 LYS A C 1
ATOM 954 O O . LYS A 1 117 ? 13.494 -0.613 -8.320 1.00 91.50 117 LYS A O 1
ATOM 959 N N . SER A 1 118 ? 13.560 -0.900 -6.097 1.00 94.19 118 SER A N 1
ATOM 960 C CA . SER A 1 118 ? 12.229 -1.517 -6.004 1.00 94.19 118 SER A CA 1
ATOM 961 C C . SER A 1 118 ? 11.096 -0.535 -6.299 1.00 94.19 118 SER A C 1
ATOM 963 O O . SER A 1 118 ? 9.976 -0.973 -6.524 1.00 94.19 118 SER A O 1
ATOM 965 N N . GLY A 1 119 ? 11.359 0.775 -6.299 1.00 92.38 119 GLY A N 1
ATOM 966 C CA . GLY A 1 119 ? 10.354 1.795 -6.576 1.00 92.38 119 GLY A CA 1
ATOM 967 C C . GLY A 1 119 ? 10.802 3.201 -6.195 1.00 92.38 119 GLY A C 1
ATOM 968 O O . GLY A 1 119 ? 11.745 3.349 -5.415 1.00 92.38 119 GLY A O 1
ATOM 969 N N . THR A 1 120 ? 10.093 4.216 -6.685 1.00 90.50 120 THR A N 1
ATOM 970 C CA . THR A 1 120 ? 10.439 5.646 -6.554 1.00 90.50 120 THR A CA 1
ATOM 971 C C . THR A 1 120 ? 10.653 6.079 -5.103 1.00 90.50 120 THR A C 1
ATOM 973 O O . THR A 1 120 ? 11.574 6.836 -4.804 1.00 90.50 120 THR A O 1
ATOM 976 N N . TYR A 1 121 ? 9.844 5.555 -4.179 1.00 88.88 121 TYR A N 1
ATOM 977 C CA . TYR A 1 121 ? 9.911 5.894 -2.753 1.00 88.88 121 TYR A CA 1
ATOM 978 C C . TYR A 1 121 ? 10.579 4.811 -1.899 1.00 88.88 121 TYR A C 1
ATOM 980 O O . TYR A 1 121 ? 10.562 4.897 -0.676 1.00 88.88 121 TYR A O 1
ATOM 988 N N . SER A 1 122 ? 11.214 3.799 -2.502 1.00 89.38 122 SER A N 1
ATOM 989 C CA . SER A 1 122 ? 11.829 2.686 -1.752 1.00 89.38 122 SER A CA 1
ATOM 990 C C . SER A 1 122 ? 13.017 3.105 -0.880 1.00 89.38 122 SER A C 1
ATOM 992 O O . SER A 1 122 ? 13.399 2.365 0.026 1.00 89.38 122 SER A O 1
ATOM 994 N N . ALA A 1 123 ? 13.587 4.289 -1.125 1.00 86.88 123 ALA A N 1
ATOM 995 C CA . ALA A 1 123 ? 14.607 4.891 -0.271 1.00 86.88 123 ALA A CA 1
ATOM 996 C C . ALA A 1 123 ? 14.034 5.535 1.010 1.00 86.88 123 ALA A C 1
ATOM 998 O O . ALA A 1 123 ? 14.795 5.770 1.947 1.00 86.88 123 ALA A O 1
ATOM 999 N N . ASP A 1 124 ? 12.720 5.798 1.086 1.00 88.12 124 ASP A N 1
ATOM 1000 C CA . ASP A 1 124 ? 12.076 6.250 2.322 1.00 88.12 124 ASP A CA 1
ATOM 1001 C C . ASP A 1 124 ? 12.096 5.100 3.350 1.00 88.12 124 ASP A C 1
ATOM 1003 O O . ASP A 1 124 ? 11.524 4.028 3.097 1.00 88.12 124 ASP A O 1
ATOM 1007 N N . PRO A 1 125 ? 12.719 5.289 4.531 1.00 90.69 125 PRO A N 1
ATOM 1008 C CA . PRO A 1 125 ? 12.807 4.244 5.543 1.00 90.69 125 PRO A CA 1
ATOM 1009 C C . PRO A 1 125 ? 11.435 3.758 6.029 1.00 90.69 125 PRO A C 1
ATOM 1011 O O . PRO A 1 125 ? 11.292 2.570 6.333 1.00 90.69 125 PRO A O 1
ATOM 1014 N N . VAL A 1 126 ? 10.425 4.631 6.081 1.00 92.62 126 VAL A N 1
ATOM 1015 C CA . VAL A 1 126 ? 9.068 4.298 6.529 1.00 92.62 126 VAL A CA 1
ATOM 1016 C C . VAL A 1 126 ? 8.328 3.487 5.471 1.00 92.62 126 VAL A C 1
ATOM 1018 O O . VAL A 1 126 ? 7.659 2.510 5.814 1.00 92.62 126 VAL A O 1
ATOM 1021 N N . PHE A 1 127 ? 8.489 3.827 4.191 1.00 93.88 127 PHE A N 1
ATOM 1022 C CA . PHE A 1 127 ? 7.943 3.024 3.095 1.00 93.88 127 PHE A CA 1
ATOM 1023 C C . PHE A 1 127 ? 8.605 1.642 3.033 1.00 93.88 127 PHE A C 1
ATOM 1025 O O . PHE A 1 127 ? 7.926 0.615 2.978 1.00 93.88 127 PHE A O 1
ATOM 1032 N N . GLY A 1 128 ? 9.935 1.594 3.156 1.00 94.94 128 GLY A N 1
ATOM 1033 C CA . GLY A 1 128 ? 10.667 0.334 3.223 1.00 94.94 128 GLY A CA 1
ATOM 1034 C C . GLY A 1 128 ? 10.231 -0.543 4.401 1.00 94.94 128 GLY A C 1
ATOM 1035 O O . GLY A 1 128 ? 10.119 -1.763 4.265 1.00 94.94 128 GLY A O 1
ATOM 1036 N N . ASP A 1 129 ? 9.946 0.063 5.557 1.00 96.19 129 ASP A N 1
ATOM 1037 C CA . ASP A 1 129 ? 9.459 -0.650 6.739 1.00 96.19 129 ASP A CA 1
ATOM 1038 C C . ASP A 1 129 ? 8.020 -1.159 6.590 1.00 96.19 129 ASP A C 1
ATOM 1040 O O . ASP A 1 129 ? 7.717 -2.277 7.016 1.00 96.19 129 ASP A O 1
ATOM 1044 N N . LEU A 1 130 ? 7.147 -0.389 5.931 1.00 97.19 130 LEU A N 1
ATOM 1045 C CA . LEU A 1 130 ? 5.804 -0.830 5.548 1.00 97.19 130 LEU A CA 1
ATOM 1046 C C . LEU A 1 130 ? 5.872 -2.107 4.694 1.00 97.19 130 LEU A C 1
ATOM 1048 O O . LEU A 1 130 ? 5.221 -3.100 5.028 1.00 97.19 130 LEU A O 1
ATOM 1052 N N . ILE A 1 131 ? 6.710 -2.112 3.652 1.00 98.12 131 ILE A N 1
ATOM 1053 C CA . ILE A 1 131 ? 6.887 -3.259 2.746 1.00 98.12 131 ILE A CA 1
ATOM 1054 C C . ILE A 1 131 ? 7.423 -4.480 3.502 1.00 98.12 131 ILE A C 1
ATOM 1056 O O . ILE A 1 131 ? 6.845 -5.566 3.416 1.00 98.12 131 ILE A O 1
ATOM 1060 N N . ARG A 1 132 ? 8.498 -4.318 4.288 1.00 98.31 132 ARG A N 1
ATOM 1061 C CA . ARG A 1 132 ? 9.066 -5.415 5.096 1.00 98.31 132 ARG A CA 1
ATOM 1062 C C . ARG A 1 132 ? 8.043 -5.985 6.076 1.00 98.31 132 ARG A C 1
ATOM 1064 O O . ARG A 1 132 ? 7.954 -7.201 6.230 1.00 98.31 132 ARG A O 1
ATOM 1071 N N . THR A 1 133 ? 7.253 -5.124 6.716 1.00 98.56 133 THR A N 1
ATOM 1072 C CA . THR A 1 133 ? 6.199 -5.539 7.651 1.00 98.56 133 THR A CA 1
ATOM 1073 C C . THR A 1 133 ? 5.122 -6.356 6.943 1.00 98.56 133 THR A C 1
ATOM 1075 O O . THR A 1 133 ? 4.756 -7.424 7.432 1.00 98.56 133 THR A O 1
ATOM 1078 N N . ALA A 1 134 ? 4.655 -5.910 5.775 1.00 98.75 134 ALA A N 1
ATOM 1079 C CA . ALA A 1 134 ? 3.676 -6.642 4.975 1.00 98.75 134 ALA A CA 1
ATOM 1080 C C . ALA A 1 134 ? 4.185 -8.040 4.591 1.00 98.75 134 ALA A C 1
ATOM 1082 O O . ALA A 1 134 ? 3.514 -9.042 4.852 1.00 98.75 134 ALA A O 1
ATOM 1083 N N . LEU A 1 135 ? 5.408 -8.110 4.059 1.00 98.62 135 LEU A N 1
ATOM 1084 C CA . LEU A 1 135 ? 6.055 -9.360 3.652 1.00 98.62 135 LEU A CA 1
ATOM 1085 C C . LEU A 1 135 ? 6.273 -10.311 4.836 1.00 98.62 135 LEU A C 1
ATOM 1087 O O . LEU A 1 135 ? 6.067 -11.515 4.693 1.00 98.62 135 LEU A O 1
ATOM 1091 N N . LYS A 1 136 ? 6.640 -9.779 6.010 1.00 98.62 136 LYS A N 1
ATOM 1092 C CA . LYS A 1 136 ? 6.804 -10.551 7.252 1.00 98.62 136 LYS A CA 1
ATOM 1093 C C . LYS A 1 136 ? 5.483 -11.123 7.770 1.00 98.62 136 LYS A C 1
ATOM 1095 O O . LYS A 1 136 ? 5.473 -12.235 8.284 1.00 98.62 136 LYS A O 1
ATOM 1100 N N . ILE A 1 137 ? 4.387 -10.370 7.663 1.00 98.62 137 ILE A N 1
ATOM 1101 C CA . ILE A 1 137 ? 3.048 -10.833 8.066 1.00 98.62 137 ILE A CA 1
ATOM 1102 C C . ILE A 1 137 ? 2.536 -11.936 7.123 1.00 98.62 137 ILE A C 1
ATOM 1104 O O . ILE A 1 137 ? 1.781 -12.803 7.556 1.00 98.62 137 ILE A O 1
ATOM 1108 N N . GLY A 1 138 ? 2.971 -11.922 5.861 1.00 98.56 138 GLY A N 1
ATOM 1109 C CA . GLY A 1 138 ? 2.575 -12.898 4.844 1.00 98.56 138 GLY A CA 1
ATOM 1110 C C . GLY A 1 138 ? 1.715 -12.316 3.724 1.00 98.56 138 GLY A C 1
ATOM 1111 O O . GLY A 1 138 ? 1.128 -13.077 2.959 1.00 98.56 138 GLY A O 1
ATOM 1112 N N . PHE A 1 139 ? 1.627 -10.987 3.602 1.00 98.75 139 PHE A N 1
ATOM 1113 C CA . PHE A 1 139 ? 1.030 -10.377 2.416 1.00 98.75 139 PHE A CA 1
ATOM 1114 C C . PHE A 1 139 ? 1.880 -10.672 1.176 1.00 98.75 139 PHE A C 1
ATOM 1116 O O . PHE A 1 139 ? 3.112 -10.601 1.224 1.00 98.75 139 PHE A O 1
ATOM 1123 N N . LYS A 1 140 ? 1.215 -10.914 0.046 1.00 98.44 140 LYS A N 1
ATOM 1124 C CA . LYS A 1 140 ? 1.816 -10.754 -1.278 1.00 98.44 140 LYS A CA 1
ATOM 1125 C C . LYS A 1 140 ? 1.786 -9.267 -1.630 1.00 98.44 140 LYS A C 1
ATOM 1127 O O . LYS A 1 140 ? 0.711 -8.677 -1.728 1.00 98.44 140 LYS A O 1
ATOM 1132 N N . VAL A 1 141 ? 2.957 -8.658 -1.783 1.00 98.38 141 VAL A N 1
ATOM 1133 C CA . VAL A 1 141 ? 3.081 -7.250 -2.183 1.00 98.38 141 VAL A CA 1
ATOM 1134 C C . VAL A 1 141 ? 3.030 -7.172 -3.704 1.00 98.38 141 VAL A C 1
ATOM 1136 O O . VAL A 1 141 ? 3.778 -7.878 -4.378 1.00 98.38 141 VAL A O 1
ATOM 1139 N N . VAL A 1 142 ? 2.141 -6.346 -4.247 1.00 97.81 142 VAL A N 1
ATOM 1140 C CA . VAL A 1 142 ? 1.902 -6.247 -5.691 1.00 97.81 142 VAL A CA 1
ATOM 1141 C C . VAL A 1 142 ? 2.214 -4.824 -6.161 1.00 97.81 142 VAL A C 1
ATOM 1143 O O . VAL A 1 142 ? 1.571 -3.888 -5.685 1.00 97.81 142 VAL A O 1
ATOM 1146 N N . PRO A 1 143 ? 3.182 -4.628 -7.074 1.00 96.56 143 PRO A N 1
ATOM 1147 C CA . PRO A 1 143 ? 3.325 -3.351 -7.757 1.00 96.56 143 PRO A CA 1
ATOM 1148 C C . PRO A 1 143 ? 2.119 -3.161 -8.673 1.00 96.56 143 PRO A C 1
ATOM 1150 O O . PRO A 1 143 ? 1.818 -4.053 -9.471 1.00 96.56 143 PRO A O 1
ATOM 1153 N N . TYR A 1 144 ? 1.428 -2.030 -8.559 1.00 96.06 144 TYR A N 1
ATOM 1154 C CA . TYR A 1 144 ? 0.369 -1.683 -9.511 1.00 96.06 144 TYR A CA 1
ATOM 1155 C C . TYR A 1 144 ? 0.675 -0.434 -10.329 1.00 96.06 144 TYR A C 1
ATOM 1157 O O . TYR A 1 144 ? -0.056 -0.168 -11.280 1.00 96.06 144 TYR A O 1
ATOM 1165 N N . ASP A 1 145 ? 1.739 0.298 -9.986 1.00 92.62 145 ASP A N 1
ATOM 1166 C CA . ASP A 1 145 ? 2.097 1.521 -10.691 1.00 92.62 145 ASP A CA 1
ATOM 1167 C C . ASP A 1 145 ? 2.216 1.275 -12.199 1.00 92.62 145 ASP A C 1
ATOM 1169 O O . ASP A 1 145 ? 2.611 0.196 -12.650 1.00 92.62 145 ASP A O 1
ATOM 1173 N N . SER A 1 146 ? 1.806 2.266 -12.974 1.00 87.69 146 SER A N 1
ATOM 1174 C CA . SER A 1 146 ? 1.804 2.207 -14.423 1.00 87.69 146 SER A CA 1
ATOM 1175 C C . SER A 1 146 ? 2.090 3.596 -14.966 1.00 87.69 146 SER A C 1
ATOM 1177 O O . SER A 1 146 ? 1.805 4.608 -14.332 1.00 87.69 146 SER A O 1
ATOM 1179 N N . GLY A 1 147 ? 2.681 3.655 -16.143 1.00 80.81 147 GLY A N 1
ATOM 1180 C CA . GLY A 1 147 ? 3.042 4.916 -16.756 1.00 80.81 147 GLY A CA 1
ATOM 1181 C C . GLY A 1 147 ? 3.989 4.652 -17.899 1.00 80.81 147 GLY A C 1
ATOM 1182 O O . GLY A 1 147 ? 5.020 4.008 -17.721 1.00 80.81 147 GLY A O 1
ATOM 1183 N N . ASP A 1 148 ? 3.629 5.146 -19.076 1.00 83.50 148 ASP A N 1
ATOM 1184 C CA . ASP A 1 148 ? 4.574 5.220 -20.175 1.00 83.50 148 ASP A CA 1
ATOM 1185 C C . ASP A 1 148 ? 5.397 6.505 -19.997 1.00 83.50 148 ASP A C 1
ATOM 1187 O O . ASP A 1 148 ? 4.836 7.600 -20.122 1.00 83.50 148 ASP A O 1
ATOM 1191 N N . PRO A 1 149 ? 6.709 6.414 -19.704 1.00 81.75 149 PRO A N 1
ATOM 1192 C CA . PRO A 1 149 ? 7.565 7.593 -19.595 1.00 81.75 149 PRO A CA 1
ATOM 1193 C C . PRO A 1 149 ? 7.652 8.378 -20.913 1.00 81.75 149 PRO A C 1
ATOM 1195 O O . PRO A 1 149 ? 8.075 9.531 -20.905 1.00 81.75 149 PRO A O 1
ATOM 1198 N N . ASN A 1 150 ? 7.241 7.776 -22.034 1.00 88.62 150 ASN A N 1
ATOM 1199 C CA . ASN A 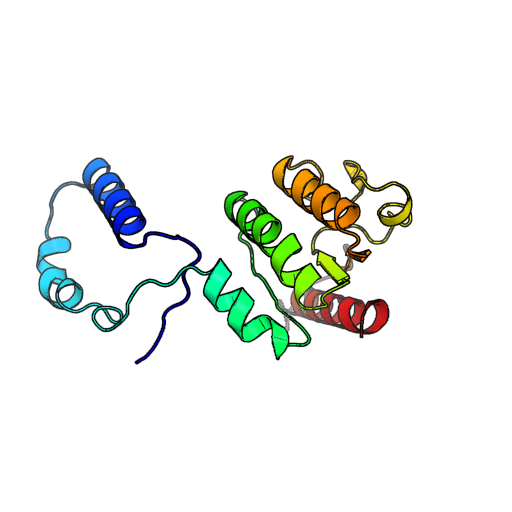1 150 ? 7.185 8.406 -23.348 1.00 88.62 150 ASN A CA 1
ATOM 1200 C C . ASN A 1 150 ? 5.789 8.934 -23.702 1.00 88.62 150 ASN A C 1
ATOM 1202 O O . ASN A 1 150 ? 5.605 9.444 -24.810 1.00 88.62 150 ASN A O 1
ATOM 1206 N N . CYS A 1 151 ? 4.806 8.838 -22.798 1.00 90.56 151 CYS A N 1
ATOM 1207 C CA . CYS A 1 151 ? 3.479 9.371 -23.063 1.00 90.56 151 CYS A CA 1
ATOM 1208 C C . CYS A 1 151 ? 3.543 10.887 -23.266 1.00 90.56 151 CYS A C 1
ATOM 1210 O O . CYS A 1 151 ? 4.064 11.627 -22.430 1.00 90.56 151 CYS A O 1
ATOM 1212 N N . GLN A 1 152 ? 2.964 11.354 -24.371 1.00 91.06 152 GLN A N 1
ATOM 1213 C CA . GLN A 1 152 ? 2.858 12.774 -24.679 1.00 91.06 152 GLN A CA 1
ATOM 1214 C C . GLN A 1 152 ? 1.410 13.242 -24.497 1.00 91.06 152 GLN A C 1
ATOM 1216 O O . GLN A 1 152 ? 0.504 12.665 -25.112 1.00 91.06 152 GLN A O 1
ATOM 1221 N N . PRO A 1 153 ? 1.160 14.277 -23.669 1.00 89.81 153 PRO A N 1
ATOM 1222 C CA . PRO A 1 153 ? -0.159 14.884 -23.569 1.00 89.81 153 PRO A CA 1
ATOM 1223 C C . PRO A 1 153 ? -0.639 15.347 -24.944 1.00 89.81 153 PRO A C 1
ATOM 1225 O O . PRO A 1 153 ? 0.139 15.877 -25.740 1.00 89.81 153 PRO A O 1
ATOM 1228 N N . LYS A 1 154 ? -1.929 15.169 -25.226 1.00 91.62 154 LYS A N 1
ATOM 1229 C CA . LYS A 1 154 ? -2.521 15.651 -26.475 1.00 91.62 154 LYS A CA 1
ATOM 1230 C C . LYS A 1 154 ? -2.932 17.111 -26.301 1.00 91.62 154 LYS A C 1
ATOM 1232 O O . LYS A 1 154 ? -3.405 17.488 -25.232 1.00 91.62 154 LYS A O 1
ATOM 1237 N N . LEU A 1 155 ? -2.775 17.934 -27.341 1.00 90.75 155 LEU A N 1
ATOM 1238 C CA . LEU A 1 155 ? -3.117 19.365 -27.283 1.00 90.75 155 LEU A CA 1
ATOM 1239 C C . LEU A 1 155 ? -4.590 19.607 -26.915 1.00 90.75 155 LEU A C 1
ATOM 1241 O O . LEU A 1 155 ? -4.898 20.537 -26.178 1.00 90.75 155 LEU A O 1
ATOM 1245 N N . ASP A 1 156 ? -5.485 18.755 -27.407 1.00 95.69 156 ASP A N 1
ATOM 1246 C CA . ASP A 1 156 ? -6.925 18.774 -27.138 1.00 95.69 156 ASP A CA 1
ATOM 1247 C C . ASP A 1 156 ? -7.315 18.014 -25.859 1.00 95.69 156 ASP A C 1
ATOM 1249 O O . ASP A 1 156 ? -8.447 18.123 -25.390 1.00 95.69 156 ASP A O 1
ATOM 1253 N N . ASN A 1 157 ? -6.385 17.256 -25.272 1.00 92.56 157 ASN A N 1
ATOM 1254 C CA . ASN A 1 157 ? -6.605 16.497 -24.049 1.00 92.56 157 ASN A CA 1
ATOM 1255 C C . ASN A 1 157 ? -5.324 16.408 -23.195 1.00 92.56 157 ASN A C 1
ATOM 1257 O O . ASN A 1 157 ? -4.618 15.390 -23.223 1.00 92.56 157 ASN A O 1
ATOM 1261 N N . PRO A 1 158 ? -5.045 17.440 -22.376 1.00 91.50 158 PRO A N 1
ATOM 1262 C CA . PRO A 1 158 ? -3.908 17.440 -21.454 1.00 91.50 158 PRO A CA 1
ATOM 1263 C C . PRO A 1 158 ? -3.951 16.298 -20.426 1.00 91.50 158 PRO A C 1
ATOM 1265 O O . PRO A 1 158 ? -2.911 15.866 -19.937 1.00 91.50 158 PRO A O 1
ATOM 1268 N N . MET A 1 159 ? -5.146 15.775 -20.130 1.00 93.75 159 MET A N 1
ATOM 1269 C CA . MET A 1 159 ? -5.358 14.670 -19.190 1.00 93.75 159 MET A CA 1
ATOM 1270 C C . MET A 1 159 ? -5.148 13.287 -19.811 1.00 93.75 159 MET A C 1
ATOM 1272 O O . MET A 1 159 ? -5.285 12.291 -19.107 1.00 93.75 159 MET A O 1
ATOM 1276 N N . PHE A 1 160 ? -4.782 13.199 -21.095 1.00 93.81 160 PHE A N 1
ATOM 1277 C CA . PHE A 1 160 ? -4.572 11.923 -21.777 1.00 93.81 160 PHE A CA 1
ATOM 1278 C C . PHE A 1 160 ? -3.589 11.013 -21.021 1.00 93.81 160 PHE A C 1
ATOM 1280 O O . PHE A 1 160 ? -3.963 9.910 -20.638 1.00 93.81 160 PHE A O 1
ATOM 1287 N N . CYS A 1 161 ? -2.375 11.488 -20.726 1.00 93.25 161 CYS A N 1
ATOM 1288 C CA . CYS A 1 161 ? -1.366 10.666 -20.049 1.00 93.25 161 CYS A CA 1
ATOM 1289 C C . CYS A 1 161 ? -1.725 10.294 -18.603 1.00 93.25 161 CYS A C 1
ATOM 1291 O O . CYS A 1 161 ? -1.603 9.116 -18.266 1.00 93.25 161 CYS A O 1
ATOM 1293 N N . PRO A 1 162 ? -2.200 11.226 -17.750 1.00 92.31 162 PRO A N 1
ATOM 1294 C CA . PRO A 1 162 ? -2.716 10.855 -16.438 1.00 92.31 162 PRO A CA 1
ATOM 1295 C C . PRO A 1 162 ? -3.812 9.788 -16.519 1.00 92.31 162 PRO A C 1
ATOM 1297 O O . PRO A 1 162 ? -3.720 8.788 -15.821 1.00 92.31 162 PRO A O 1
ATOM 1300 N N . ASN A 1 163 ? -4.792 9.942 -17.414 1.00 93.75 163 ASN A N 1
ATOM 1301 C CA . ASN A 1 163 ? -5.897 8.989 -17.542 1.00 93.75 163 ASN A CA 1
ATOM 1302 C C . ASN A 1 163 ? -5.428 7.600 -18.000 1.00 93.75 163 ASN A C 1
ATOM 1304 O O . ASN A 1 163 ? -5.911 6.597 -17.480 1.00 93.75 163 ASN A O 1
ATOM 1308 N N . GLU A 1 164 ? -4.482 7.525 -18.941 1.00 94.00 164 GLU A N 1
ATOM 1309 C CA . GLU A 1 164 ? -3.886 6.248 -19.352 1.00 94.00 164 GLU A CA 1
ATOM 1310 C C . GLU A 1 164 ? -3.108 5.593 -18.200 1.00 94.00 164 GLU A C 1
ATOM 1312 O O . GLU A 1 164 ? -3.241 4.387 -17.988 1.00 94.00 164 GLU A O 1
ATOM 1317 N N . ARG A 1 165 ? -2.375 6.375 -17.392 1.00 93.81 165 ARG A N 1
ATOM 1318 C CA . ARG 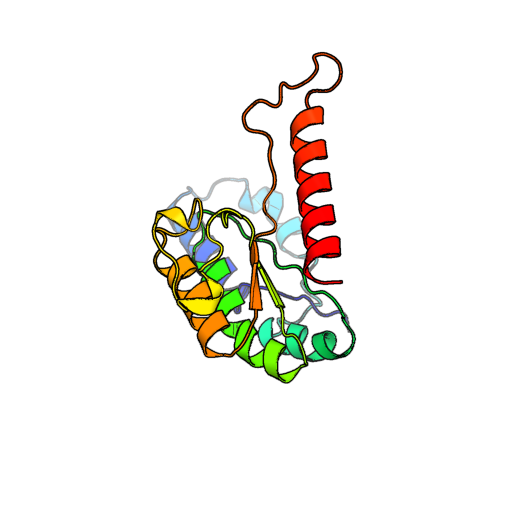A 1 165 ? -1.736 5.875 -16.163 1.00 93.81 165 ARG A CA 1
ATOM 1319 C C . ARG A 1 165 ? -2.764 5.326 -15.173 1.00 93.81 165 ARG A C 1
ATOM 1321 O O . ARG A 1 165 ? -2.592 4.206 -14.700 1.00 93.81 165 ARG A O 1
ATOM 1328 N N . GLU A 1 166 ? -3.820 6.074 -14.857 1.00 93.81 166 GLU A N 1
ATOM 1329 C CA . GLU A 1 166 ? -4.855 5.621 -13.912 1.00 93.81 166 GLU A CA 1
ATOM 1330 C C . GLU A 1 166 ? -5.524 4.328 -14.406 1.00 93.81 166 GLU A C 1
ATOM 1332 O O . GLU A 1 166 ? -5.743 3.381 -13.647 1.00 93.81 166 GLU A O 1
ATOM 1337 N N . ARG A 1 167 ? -5.787 4.241 -15.716 1.00 94.75 167 ARG A N 1
ATOM 1338 C CA . ARG A 1 167 ? -6.348 3.042 -16.342 1.00 94.75 167 ARG A CA 1
ATOM 1339 C C . ARG A 1 167 ? -5.400 1.848 -16.252 1.00 94.75 167 ARG A C 1
ATOM 1341 O O . ARG A 1 167 ? -5.843 0.761 -15.886 1.00 94.75 167 ARG A O 1
ATOM 1348 N N . GLY A 1 168 ? -4.120 2.031 -16.572 1.00 95.25 168 GLY A N 1
ATOM 1349 C CA . GLY A 1 168 ? -3.115 0.972 -16.478 1.00 95.25 168 GLY A CA 1
ATOM 1350 C C . GLY A 1 168 ? -2.907 0.499 -15.038 1.00 95.25 168 GLY A C 1
ATOM 1351 O O . GLY A 1 168 ? -2.800 -0.700 -14.786 1.00 95.25 168 GLY A O 1
ATOM 1352 N N . GLN A 1 169 ? -2.947 1.422 -14.076 1.00 95.38 169 GLN A N 1
ATOM 1353 C CA . GLN A 1 169 ? -2.864 1.115 -12.652 1.00 95.38 169 GLN A CA 1
ATOM 1354 C C . GLN A 1 169 ? -4.055 0.266 -12.189 1.00 95.38 169 GLN A C 1
ATOM 1356 O O . GLN A 1 169 ? -3.869 -0.767 -11.542 1.00 95.38 169 GLN A O 1
ATOM 1361 N N . ALA A 1 170 ? -5.276 0.643 -12.579 1.00 95.44 170 ALA A N 1
ATOM 1362 C CA . ALA A 1 170 ? -6.476 -0.137 -12.291 1.00 95.44 170 ALA A CA 1
ATOM 1363 C C . ALA A 1 170 ? -6.433 -1.531 -12.943 1.00 95.44 170 ALA A C 1
ATOM 1365 O O . ALA A 1 170 ? -6.758 -2.527 -12.293 1.00 95.44 170 ALA A O 1
ATOM 1366 N N . GLN A 1 171 ? -5.979 -1.612 -14.198 1.00 96.12 171 GLN A N 1
ATOM 1367 C CA . GLN A 1 171 ? -5.823 -2.875 -14.921 1.00 96.12 171 GLN A CA 1
ATOM 1368 C C . GLN A 1 171 ? -4.819 -3.801 -14.218 1.00 96.12 171 GLN A C 1
ATOM 1370 O O . GLN A 1 171 ? -5.111 -4.974 -14.003 1.00 96.12 171 GLN A O 1
ATOM 1375 N N . ASN A 1 172 ? -3.686 -3.263 -13.759 1.00 96.06 172 ASN A N 1
ATOM 1376 C CA . ASN A 1 172 ? -2.697 -4.017 -12.991 1.00 96.06 172 ASN A CA 1
ATOM 1377 C C . ASN A 1 172 ? -3.263 -4.572 -11.678 1.00 96.06 172 ASN A C 1
ATOM 1379 O O . ASN A 1 172 ? -2.917 -5.689 -11.298 1.00 96.06 172 ASN A O 1
ATOM 1383 N N . ILE A 1 173 ? -4.115 -3.821 -10.971 1.00 95.81 173 ILE A N 1
ATOM 1384 C CA . ILE A 1 173 ? -4.783 -4.327 -9.761 1.00 95.81 173 ILE A CA 1
ATOM 1385 C C . ILE A 1 173 ? -5.686 -5.508 -10.117 1.00 95.81 173 ILE A C 1
ATOM 1387 O O . ILE A 1 173 ? -5.616 -6.532 -9.441 1.00 95.81 173 ILE A O 1
ATOM 1391 N N . TYR A 1 174 ? -6.500 -5.374 -11.167 1.00 95.94 174 TYR A N 1
ATOM 1392 C CA . TYR A 1 174 ? -7.394 -6.436 -11.619 1.00 95.94 174 TYR A CA 1
ATOM 1393 C C . TYR A 1 174 ? -6.601 -7.694 -11.995 1.00 95.94 174 TYR A C 1
ATOM 1395 O O . TYR A 1 174 ? -6.712 -8.703 -11.311 1.00 95.94 174 TYR A O 1
ATOM 1403 N N . ASP A 1 175 ? -5.691 -7.600 -12.965 1.00 96.38 175 ASP A N 1
ATOM 1404 C CA . ASP A 1 175 ? -4.982 -8.761 -13.521 1.00 96.38 175 ASP A CA 1
ATOM 1405 C C . ASP A 1 175 ? -4.084 -9.489 -12.510 1.00 96.38 175 ASP A C 1
ATOM 1407 O O . ASP A 1 175 ? -3.810 -10.684 -12.647 1.00 96.38 175 ASP A O 1
ATOM 1411 N N . ARG A 1 176 ? -3.559 -8.771 -11.509 1.00 95.25 176 ARG A N 1
ATOM 1412 C CA . ARG A 1 176 ? -2.563 -9.315 -10.570 1.00 95.25 176 ARG A CA 1
ATOM 1413 C C . ARG A 1 176 ? -3.185 -9.789 -9.249 1.00 95.25 176 ARG A C 1
ATOM 1415 O O . ARG A 1 176 ? -2.469 -10.428 -8.463 1.00 95.25 176 ARG A O 1
ATOM 1422 N N . ILE A 1 177 ? -4.455 -9.461 -8.972 1.00 95.50 177 ILE A N 1
ATOM 1423 C CA . ILE A 1 177 ? -5.095 -9.685 -7.660 1.00 95.50 177 ILE A CA 1
ATOM 1424 C C . ILE A 1 177 ? -6.509 -10.279 -7.743 1.00 95.50 177 ILE A C 1
ATOM 1426 O O . ILE A 1 177 ? -6.799 -11.157 -6.926 1.00 95.50 177 ILE A O 1
ATOM 1430 N N . LEU A 1 178 ? -7.380 -9.780 -8.629 1.00 89.56 178 LEU A N 1
ATOM 1431 C CA . LEU A 1 178 ? -8.817 -10.104 -8.666 1.00 89.56 178 LEU A CA 1
ATOM 1432 C C . LEU A 1 178 ? -9.138 -11.206 -9.682 1.00 89.56 178 LEU A C 1
ATOM 1434 O O . LEU A 1 178 ? -10.094 -11.961 -9.394 1.00 89.56 178 LEU A O 1
#

Organism: NCBI:txid2283094

Radius of gyration: 20.57 Å; chains: 1; bounding box: 42×55×47 Å

Foldseek 3Di:
DDEDADLPQDVVVVVVVVVVVCVVPDDPDDPCVVCVVVVVDDPCPVYDRDHNLVVCLVCLLVDPDDDQDDDLVDLSSLVSLLVNLVSNVVSPAAADEDEQADPVPPCCLVVLFDDVNRGDCSPPPSNRVSSSSNSVSRHDYFYLFDFDPPDDQDPVGNCVRVVVRVVSSVVSCVVVPD